Protein AF-A0A024QGY6-F1 (afdb_monomer)

Secondary structure (DSSP, 8-state):
--HHHHHHHHHHHHHT---B-TTT-SBTTS--TT--TTGGGGHHHHHHHTS-HHHHHHHHHTT-

Sequence (64 aa):
MNFEQIMMQQVQSNVDAPVNCRYCGDDVKKPRINSPQDWKKNLNWEIKYHCHTDCHQKHLWERK

Organism: NCBI:txid1462526

Solvent-accessible surface area (backbone atoms only — not comparable to full-atom values): 3959 Å² total; per-residue (Å²): 137,54,72,69,59,53,51,51,53,58,53,54,53,59,75,65,55,78,46,46,12,79,82,81,64,49,47,51,87,51,84,54,100,83,49,56,99,64,57,68,79,51,38,71,57,18,61,74,68,31,29,44,70,65,58,54,50,51,59,57,57,78,73,108

Mean predicted aligned error: 9.25 Å

Foldseek 3Di:
DDPVVVVVVVVVCVVPPFLAAPQPRHGLPDADPPQPPVSVVCSVVCSVNSHRPVSVVVVVVVVD

Structure (mmCIF, N/CA/C/O backbone):
data_AF-A0A024QGY6-F1
#
_entry.id   AF-A0A024QGY6-F1
#
loop_
_atom_site.group_PDB
_atom_site.id
_atom_site.type_symbol
_atom_site.label_atom_id
_atom_site.label_alt_id
_atom_site.label_comp_id
_atom_site.label_asym_id
_atom_site.label_entity_id
_atom_site.label_seq_id
_atom_site.pdbx_PDB_ins_code
_atom_site.Cartn_x
_atom_site.Cartn_y
_atom_site.Cartn_z
_atom_site.occupancy
_atom_site.B_iso_or_equiv
_atom_site.auth_seq_id
_atom_site.auth_comp_id
_atom_site.auth_asym_id
_atom_site.auth_atom_id
_atom_site.pdbx_PDB_model_num
ATOM 1 N N . MET A 1 1 ? -16.010 -3.12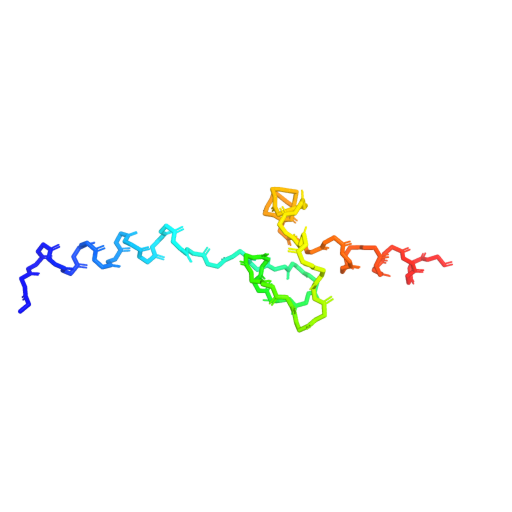7 33.064 1.00 57.53 1 MET A N 1
ATOM 2 C CA . MET A 1 1 ? -16.203 -2.709 31.661 1.00 57.53 1 MET A CA 1
ATOM 3 C C . MET A 1 1 ? -17.688 -2.525 31.443 1.00 57.53 1 MET A C 1
ATOM 5 O O . MET A 1 1 ? -18.429 -3.475 31.650 1.00 57.53 1 MET A O 1
ATOM 9 N N . ASN A 1 2 ? -18.112 -1.298 31.155 1.00 78.81 2 ASN A N 1
ATOM 10 C CA . ASN A 1 2 ? -19.524 -0.948 30.996 1.00 78.81 2 ASN A CA 1
ATOM 11 C C . ASN A 1 2 ? -19.960 -1.139 29.531 1.00 78.81 2 ASN A C 1
ATOM 13 O O . ASN A 1 2 ? -19.126 -1.015 28.636 1.00 78.81 2 ASN A O 1
ATOM 17 N N . PHE A 1 3 ? -21.237 -1.428 29.266 1.00 70.75 3 PHE A N 1
ATOM 18 C CA . PHE A 1 3 ? -21.742 -1.719 27.910 1.00 70.75 3 PHE A CA 1
ATOM 19 C C . PHE A 1 3 ? -21.448 -0.584 26.908 1.00 70.75 3 PHE A C 1
ATOM 21 O O . PHE A 1 3 ? -21.067 -0.832 25.765 1.00 70.75 3 PHE A O 1
ATOM 28 N N . GLU A 1 4 ? -21.505 0.665 27.373 1.00 69.94 4 GLU A N 1
ATOM 29 C CA . GLU A 1 4 ? -21.131 1.850 26.590 1.00 69.94 4 GLU A CA 1
ATOM 30 C C . GLU A 1 4 ? -19.655 1.845 26.160 1.00 69.94 4 GLU A C 1
ATOM 32 O O . GLU A 1 4 ? -19.335 2.235 25.039 1.00 69.94 4 GLU A O 1
ATOM 37 N N . GLN A 1 5 ? -18.749 1.339 27.003 1.00 63.34 5 GLN A N 1
ATOM 38 C CA . GLN A 1 5 ? -17.321 1.232 26.674 1.00 63.34 5 GLN A CA 1
ATOM 39 C C . GLN A 1 5 ? -17.066 0.163 25.601 1.00 63.34 5 GLN A C 1
ATOM 41 O O . GLN A 1 5 ? -16.173 0.328 24.772 1.00 63.34 5 GLN A O 1
ATOM 46 N N . ILE A 1 6 ? -17.865 -0.909 25.589 1.00 68.88 6 ILE A N 1
ATOM 47 C CA . ILE A 1 6 ? -17.779 -1.984 24.588 1.00 68.88 6 ILE A CA 1
ATOM 48 C C . ILE A 1 6 ? -18.278 -1.481 23.227 1.00 68.88 6 ILE A C 1
ATOM 50 O O . ILE A 1 6 ? -17.612 -1.677 22.211 1.00 68.88 6 ILE A O 1
ATOM 54 N N . MET A 1 7 ? -19.409 -0.771 23.210 1.00 65.38 7 MET A N 1
ATOM 55 C CA . MET A 1 7 ? -19.954 -0.143 22.001 1.00 65.38 7 MET A CA 1
ATOM 56 C C . MET A 1 7 ? -18.975 0.870 21.397 1.00 65.38 7 MET A C 1
ATOM 58 O O . MET A 1 7 ? -18.725 0.837 20.194 1.00 65.38 7 MET A O 1
ATOM 62 N N . MET A 1 8 ? -18.354 1.724 22.219 1.00 62.75 8 MET A N 1
ATOM 63 C CA . MET A 1 8 ? -17.340 2.662 21.725 1.00 62.75 8 MET A CA 1
ATOM 64 C C . MET A 1 8 ? -16.133 1.944 21.105 1.00 62.75 8 MET A C 1
ATOM 66 O O . MET A 1 8 ? -15.666 2.362 20.050 1.00 62.75 8 MET A O 1
ATOM 70 N N . GLN A 1 9 ? -15.659 0.835 21.685 1.00 60.47 9 GLN A N 1
ATOM 71 C CA . GLN A 1 9 ? -14.560 0.049 21.102 1.00 60.47 9 GLN A CA 1
ATOM 72 C C . GLN A 1 9 ? -14.921 -0.574 19.745 1.00 60.47 9 GLN A C 1
ATOM 74 O O . GLN A 1 9 ? -14.086 -0.609 18.837 1.00 60.47 9 GLN A O 1
ATOM 79 N N . GLN A 1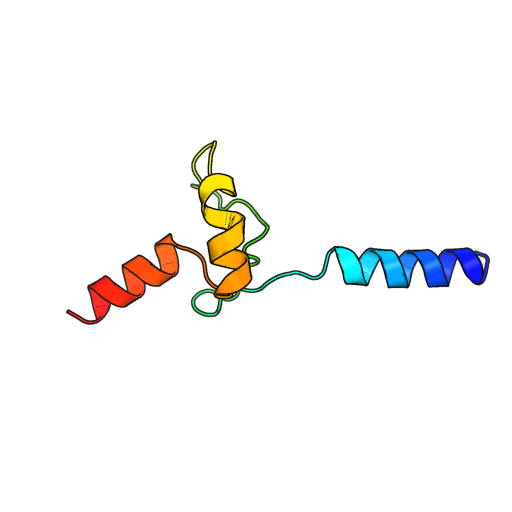 10 ? -16.163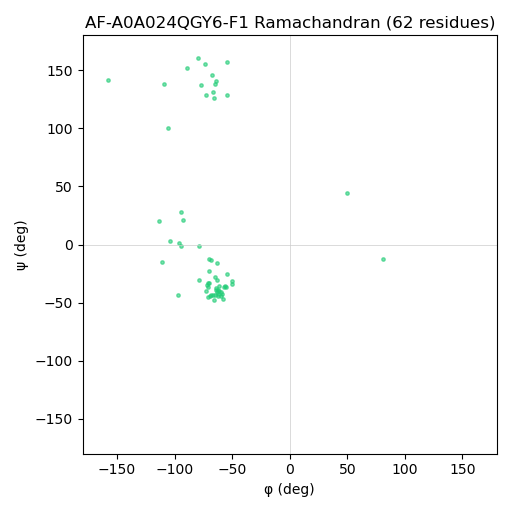 -1.032 19.574 1.00 58.12 10 GLN A N 1
ATOM 80 C CA . GLN A 1 10 ? -16.640 -1.578 18.300 1.00 58.12 10 GLN A CA 1
ATOM 81 C C . GLN A 1 10 ? -16.811 -0.497 17.223 1.00 58.12 10 GLN A C 1
ATOM 83 O O . GLN A 1 10 ? -16.492 -0.734 16.057 1.00 58.12 10 GLN A O 1
ATOM 88 N N . VAL A 1 11 ? -17.262 0.703 17.600 1.00 60.09 11 VAL A N 1
ATOM 89 C CA . VAL A 1 11 ? -17.356 1.846 16.677 1.00 60.09 11 VAL A CA 1
ATOM 90 C C . VAL A 1 11 ? -15.963 2.332 16.273 1.00 60.09 11 VAL A C 1
ATOM 92 O O . VAL A 1 11 ? -15.712 2.520 15.084 1.00 60.09 11 VAL A O 1
ATOM 95 N N . GLN A 1 12 ? -15.027 2.444 17.221 1.00 57.19 12 GLN A N 1
ATOM 96 C CA . GLN A 1 12 ? -13.643 2.839 16.939 1.00 57.19 12 GLN A CA 1
ATOM 97 C C . GLN A 1 12 ? -12.961 1.861 15.966 1.00 57.19 12 GLN A C 1
ATOM 99 O O . GLN A 1 12 ? -12.292 2.281 15.026 1.00 57.19 12 GLN A O 1
ATOM 104 N N . SER A 1 13 ? -13.206 0.556 16.136 1.00 54.50 13 SER A N 1
ATOM 105 C CA . SER A 1 13 ? -12.652 -0.492 15.267 1.00 54.50 13 SER A CA 1
ATOM 106 C C . SER A 1 13 ? -13.162 -0.416 13.819 1.00 54.50 13 SER A C 1
ATOM 108 O O . SER A 1 13 ? -12.454 -0.826 12.903 1.00 54.50 13 SER A O 1
ATOM 110 N N . ASN A 1 14 ? -14.368 0.119 13.590 1.00 55.25 14 ASN A N 1
ATOM 111 C CA . ASN A 1 14 ? -14.929 0.289 12.243 1.00 55.25 14 ASN A CA 1
ATOM 112 C C . ASN A 1 14 ? -14.364 1.512 11.505 1.00 55.25 14 ASN A C 1
ATOM 114 O O . ASN A 1 14 ? -14.253 1.489 10.280 1.00 55.25 14 ASN A O 1
ATOM 118 N N . VAL A 1 15 ? -13.992 2.576 12.223 1.00 57.78 15 VAL A N 1
ATOM 119 C CA . VAL A 1 15 ? -13.413 3.790 11.613 1.00 57.78 15 VAL A CA 1
ATOM 120 C C . VAL A 1 15 ? -11.981 3.530 11.122 1.00 57.78 15 VAL A C 1
ATOM 122 O O . VAL A 1 15 ? -11.590 4.008 10.055 1.00 57.78 15 VAL A O 1
ATOM 125 N N . ASP A 1 16 ? -11.233 2.691 11.840 1.00 64.38 16 ASP A N 1
ATOM 126 C CA . ASP A 1 16 ? -9.872 2.263 11.492 1.00 64.38 16 ASP A CA 1
ATOM 127 C C . ASP A 1 16 ? -9.817 0.963 10.672 1.00 64.38 16 ASP A C 1
ATOM 129 O O . ASP A 1 16 ? -8.776 0.305 10.608 1.00 64.38 16 ASP A O 1
ATOM 133 N N . ALA A 1 17 ? -10.911 0.586 9.999 1.00 72.44 17 ALA A N 1
ATOM 134 C CA . ALA A 1 17 ? -10.914 -0.612 9.167 1.00 72.44 17 ALA A CA 1
ATOM 135 C C . ALA A 1 17 ? -9.765 -0.555 8.129 1.00 72.44 17 ALA A C 1
ATOM 137 O O . ALA A 1 17 ? -9.623 0.462 7.421 1.00 72.44 17 ALA A O 1
ATOM 138 N N . PRO A 1 18 ? -8.928 -1.609 8.044 1.00 79.56 18 PRO A N 1
ATOM 139 C CA . PRO A 1 18 ? -7.821 -1.652 7.101 1.00 79.56 18 PRO A CA 1
ATOM 140 C C . PRO A 1 18 ? -8.374 -1.650 5.679 1.00 79.56 18 PRO A C 1
ATOM 142 O O . PRO A 1 18 ? -9.387 -2.289 5.387 1.00 79.56 18 PRO A O 1
ATOM 145 N N . VAL A 1 19 ? -7.715 -0.919 4.784 1.00 86.06 19 VAL A N 1
ATOM 146 C CA . VAL A 1 19 ? -8.090 -0.910 3.368 1.00 86.06 19 VAL A CA 1
ATOM 147 C C . VAL A 1 19 ? -7.037 -1.719 2.635 1.00 86.06 19 VAL A C 1
ATOM 149 O O . VAL A 1 19 ? -5.939 -1.243 2.384 1.00 86.06 19 VAL A O 1
ATOM 152 N N . ASN A 1 20 ? -7.346 -2.973 2.327 1.00 89.62 20 ASN A N 1
ATOM 153 C CA . ASN A 1 20 ? -6.355 -3.878 1.752 1.00 89.62 20 ASN A CA 1
ATOM 154 C C . ASN A 1 20 ? -6.136 -3.590 0.261 1.00 89.62 20 ASN A C 1
ATOM 156 O O . ASN A 1 20 ? -7.081 -3.394 -0.504 1.00 89.62 20 ASN A O 1
ATOM 160 N N . CYS A 1 21 ? -4.876 -3.604 -0.163 1.00 90.38 21 CYS A N 1
ATOM 161 C CA . CYS A 1 21 ? -4.489 -3.508 -1.560 1.00 90.38 21 CYS A CA 1
ATOM 162 C C . CYS A 1 21 ? -4.805 -4.811 -2.299 1.00 90.38 21 CYS A C 1
ATOM 164 O O . CYS A 1 21 ? -4.342 -5.884 -1.917 1.00 90.38 21 CYS A O 1
ATOM 166 N N . ARG A 1 22 ? -5.511 -4.718 -3.427 1.00 91.88 22 ARG A N 1
ATOM 167 C CA . ARG A 1 22 ? -5.922 -5.870 -4.247 1.00 91.88 22 ARG A CA 1
ATOM 168 C C . ARG A 1 22 ? -4.779 -6.691 -4.859 1.00 91.88 22 ARG A C 1
ATOM 170 O O . ARG A 1 22 ? -5.033 -7.780 -5.355 1.00 91.88 22 ARG A O 1
ATOM 177 N N . TYR A 1 23 ? -3.558 -6.154 -4.900 1.00 89.44 23 TYR A N 1
ATOM 178 C CA . TYR A 1 23 ? -2.407 -6.821 -5.522 1.00 89.44 23 TYR A CA 1
ATOM 179 C C . TYR A 1 23 ? -1.538 -7.567 -4.512 1.00 89.44 23 TYR A C 1
ATOM 181 O O . TYR A 1 23 ? -1.104 -8.679 -4.784 1.00 89.44 23 TYR A O 1
ATOM 189 N N . CYS A 1 24 ? -1.266 -6.958 -3.359 1.00 88.44 24 CYS A N 1
ATOM 190 C CA . CYS A 1 24 ? -0.349 -7.508 -2.361 1.00 88.44 24 CYS A CA 1
ATOM 191 C C . CYS A 1 24 ? -1.046 -7.979 -1.075 1.00 88.44 24 CYS A C 1
ATOM 193 O O . CYS A 1 24 ? -0.418 -8.659 -0.277 1.00 88.44 24 CYS A O 1
ATOM 195 N N . GLY A 1 25 ? -2.307 -7.595 -0.843 1.00 87.25 25 GLY A N 1
ATOM 196 C CA . GLY A 1 25 ? -3.062 -7.905 0.376 1.00 87.25 25 GLY A CA 1
ATOM 197 C C . GLY A 1 25 ? -2.776 -6.999 1.582 1.00 87.25 25 GLY A C 1
ATOM 198 O O . GLY A 1 25 ? -3.554 -7.013 2.531 1.00 87.25 25 GLY A O 1
ATOM 199 N N . ASP A 1 26 ? -1.717 -6.186 1.544 1.00 88.12 26 ASP A N 1
ATOM 200 C CA . ASP A 1 26 ? -1.356 -5.270 2.638 1.00 88.12 26 ASP A CA 1
ATOM 201 C C . ASP A 1 26 ? -2.288 -4.055 2.738 1.00 88.12 26 ASP A C 1
ATOM 203 O O . ASP A 1 26 ? -2.836 -3.588 1.738 1.00 88.12 26 ASP A O 1
ATOM 207 N N . ASP A 1 27 ? -2.381 -3.473 3.933 1.00 88.31 27 ASP A N 1
ATOM 208 C CA . ASP A 1 27 ? -3.133 -2.242 4.195 1.00 88.31 27 ASP A CA 1
ATOM 209 C C . ASP A 1 27 ? -2.519 -1.029 3.466 1.00 88.31 27 ASP A C 1
ATOM 211 O O . ASP A 1 27 ? -1.337 -0.712 3.624 1.00 88.31 27 ASP A O 1
ATOM 215 N N . VAL A 1 28 ? -3.329 -0.319 2.677 1.00 87.12 28 VAL A N 1
ATOM 216 C CA . VAL A 1 28 ? -2.936 0.924 1.989 1.00 87.12 28 VAL A CA 1
ATOM 217 C C . VAL A 1 28 ? -2.740 2.082 2.953 1.00 87.12 28 VAL A C 1
ATOM 219 O O . VAL A 1 28 ? -1.989 3.004 2.658 1.00 87.12 28 VAL A O 1
ATOM 222 N N . LYS A 1 29 ? -3.358 2.032 4.138 1.00 83.19 29 LYS A N 1
ATOM 223 C CA . LYS A 1 29 ? -3.218 3.072 5.163 1.00 83.19 29 LYS A CA 1
ATOM 224 C C . LYS A 1 29 ? -1.918 2.966 5.957 1.00 83.19 29 LYS A C 1
ATOM 226 O O . LYS A 1 29 ? -1.687 3.801 6.832 1.00 83.19 29 LYS A O 1
ATOM 231 N N . LYS A 1 30 ? -1.068 1.973 5.678 1.00 81.94 30 LYS A 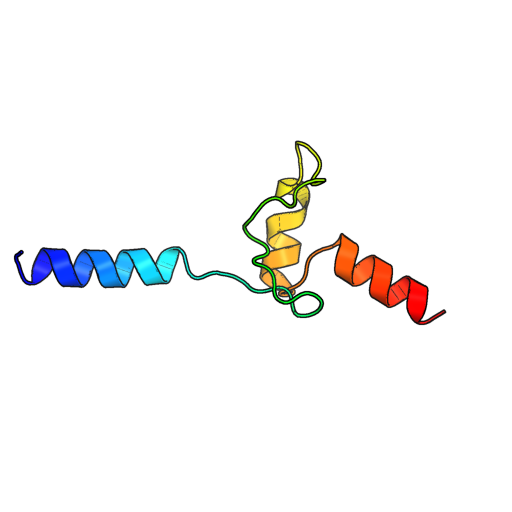N 1
ATOM 2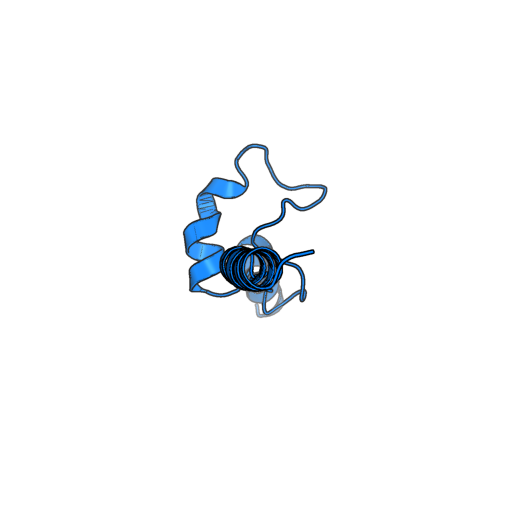32 C CA . LYS A 1 30 ? 0.210 1.786 6.369 1.00 81.94 30 LYS A CA 1
ATOM 233 C C . LYS A 1 30 ? 1.391 2.110 5.454 1.00 81.94 30 LYS A C 1
ATOM 235 O O . LYS A 1 30 ? 1.401 1.686 4.298 1.00 81.94 30 LYS A O 1
ATOM 240 N N . PRO A 1 31 ? 2.416 2.811 5.970 1.00 74.44 31 PRO A N 1
ATOM 241 C CA . PRO A 1 31 ? 3.664 2.970 5.243 1.00 74.44 31 PRO A CA 1
ATOM 242 C C . PRO A 1 31 ? 4.341 1.606 5.077 1.00 74.44 31 PRO A C 1
ATOM 244 O O . PRO A 1 31 ? 4.402 0.810 6.016 1.00 74.44 31 PRO A O 1
ATOM 247 N N . ARG A 1 32 ? 4.885 1.344 3.889 1.00 72.38 32 ARG A N 1
ATOM 248 C CA . ARG A 1 32 ? 5.783 0.209 3.646 1.00 72.38 32 ARG A CA 1
ATOM 249 C C . ARG A 1 32 ? 7.189 0.550 4.144 1.00 72.38 32 ARG A C 1
ATOM 251 O O . ARG A 1 32 ? 7.546 1.719 4.253 1.00 72.38 32 ARG A O 1
ATOM 258 N N . ILE A 1 33 ? 8.018 -0.472 4.369 1.00 66.25 33 ILE A N 1
ATOM 259 C CA . ILE A 1 33 ? 9.427 -0.331 4.798 1.00 66.25 33 ILE A CA 1
ATOM 260 C C . ILE A 1 33 ? 10.231 0.660 3.932 1.00 66.25 33 ILE A C 1
ATOM 262 O O . ILE A 1 33 ? 11.099 1.348 4.452 1.00 66.25 33 ILE A O 1
ATOM 266 N N . ASN A 1 34 ? 9.902 0.781 2.641 1.00 65.50 34 ASN A N 1
ATOM 267 C CA . ASN A 1 34 ? 10.567 1.684 1.694 1.00 65.50 34 ASN A CA 1
ATOM 268 C C . ASN A 1 34 ? 9.654 2.815 1.191 1.00 65.50 34 ASN A C 1
ATOM 270 O O . ASN A 1 34 ? 9.884 3.379 0.122 1.00 65.50 34 ASN A O 1
ATOM 274 N N . SER A 1 35 ? 8.575 3.114 1.913 1.00 63.75 35 SER A N 1
ATOM 275 C CA . SER A 1 35 ? 7.681 4.206 1.548 1.00 63.75 35 SER A CA 1
ATOM 276 C C . SER A 1 35 ? 8.405 5.555 1.695 1.00 63.75 35 SER A C 1
ATOM 278 O O . SER A 1 35 ? 9.006 5.802 2.742 1.00 63.75 35 SER A O 1
ATOM 280 N N . PRO A 1 36 ? 8.343 6.450 0.687 1.00 66.88 36 PRO A N 1
ATOM 281 C CA . PRO A 1 36 ? 8.877 7.805 0.803 1.00 66.88 36 PRO A CA 1
ATOM 282 C C . PRO A 1 36 ? 8.292 8.537 2.016 1.00 66.88 36 PRO A C 1
ATOM 284 O O . PRO A 1 36 ? 7.176 8.233 2.442 1.00 66.88 36 PRO A O 1
ATOM 287 N N . GLN A 1 37 ? 8.987 9.559 2.522 1.00 70.00 37 GLN A N 1
ATOM 288 C CA . GLN A 1 37 ? 8.480 10.416 3.608 1.00 70.00 37 GLN A CA 1
ATOM 289 C C . GLN A 1 37 ? 7.050 10.932 3.311 1.00 70.00 37 GLN A C 1
ATOM 291 O O . GLN A 1 37 ? 6.206 10.985 4.204 1.00 70.00 37 GLN A O 1
ATOM 296 N N . ASP A 1 38 ? 6.757 11.187 2.029 1.00 73.00 38 ASP A N 1
ATOM 297 C CA . ASP A 1 38 ? 5.470 11.657 1.503 1.00 73.00 38 ASP A CA 1
ATOM 298 C C . ASP A 1 38 ? 4.540 10.537 1.000 1.00 73.00 38 ASP A C 1
ATOM 300 O O . ASP A 1 38 ? 3.716 10.756 0.112 1.00 73.00 38 ASP A O 1
ATOM 304 N N . TRP A 1 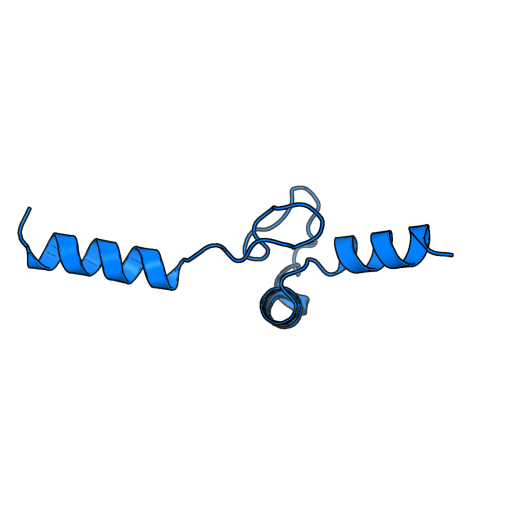39 ? 4.632 9.318 1.535 1.00 71.75 39 TRP A N 1
ATOM 305 C CA . TRP A 1 39 ? 3.801 8.182 1.099 1.00 71.75 39 TRP A CA 1
ATOM 306 C C . TRP A 1 39 ? 2.293 8.459 1.136 1.00 71.75 39 TRP A C 1
ATOM 308 O O . TRP A 1 39 ? 1.535 7.894 0.352 1.00 71.75 39 TRP A O 1
ATOM 318 N N . LYS A 1 40 ? 1.853 9.397 1.983 1.00 78.88 40 LYS A N 1
ATOM 319 C CA . LYS A 1 40 ? 0.453 9.829 2.057 1.00 78.88 40 LYS A CA 1
ATOM 320 C C . LYS A 1 40 ? -0.023 10.630 0.844 1.00 78.88 40 LYS A C 1
ATOM 322 O O . LYS A 1 40 ? -1.228 10.817 0.696 1.00 78.88 40 LYS A O 1
ATOM 327 N N . LYS A 1 41 ? 0.875 11.095 -0.032 1.00 82.56 41 LYS A N 1
ATOM 328 C CA . LYS A 1 41 ? 0.538 11.942 -1.189 1.00 82.56 41 LYS A CA 1
ATOM 329 C C . LYS A 1 41 ? -0.520 11.307 -2.095 1.00 82.56 41 LYS A C 1
ATOM 331 O O . LYS A 1 41 ? -1.396 12.010 -2.591 1.00 82.56 41 LYS A O 1
ATOM 336 N N . ASN A 1 42 ? -0.472 9.985 -2.257 1.00 82.69 42 ASN A N 1
ATOM 337 C CA . ASN A 1 42 ? -1.415 9.237 -3.086 1.00 82.69 42 ASN A CA 1
ATOM 338 C C . ASN A 1 42 ? -2.460 8.467 -2.272 1.00 82.69 42 ASN A C 1
ATOM 340 O O . ASN A 1 42 ? -3.296 7.794 -2.865 1.00 82.69 42 ASN A O 1
ATOM 344 N N . LEU A 1 43 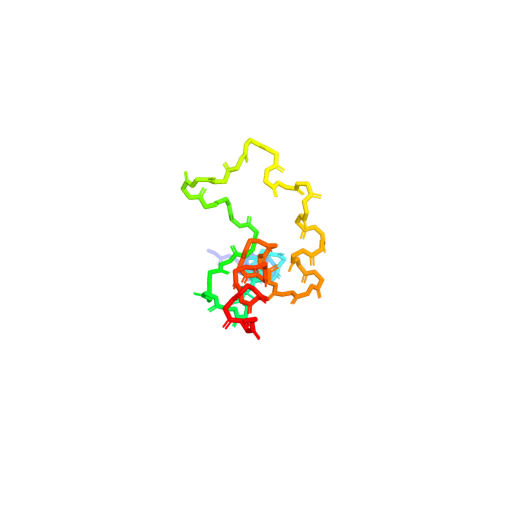? -2.472 8.584 -0.941 1.00 84.12 43 LEU A N 1
ATOM 345 C CA . LEU A 1 43 ? -3.290 7.733 -0.073 1.00 84.12 43 LEU A CA 1
AT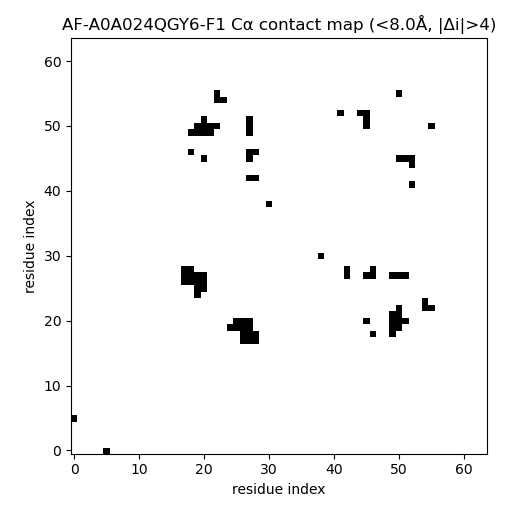OM 346 C C . LEU A 1 43 ? -4.788 7.804 -0.407 1.00 84.12 43 LEU A C 1
ATOM 348 O O . LEU A 1 43 ? -5.472 6.787 -0.407 1.00 84.12 43 LEU A O 1
ATOM 352 N N . ASN A 1 44 ? -5.300 8.980 -0.782 1.00 87.12 44 ASN A N 1
ATOM 353 C CA . ASN A 1 44 ? -6.692 9.126 -1.225 1.00 87.12 44 ASN A CA 1
ATOM 354 C C . ASN A 1 44 ? -6.993 8.315 -2.495 1.00 87.12 44 ASN A C 1
ATOM 356 O O . ASN A 1 44 ? -8.070 7.733 -2.623 1.00 87.12 44 ASN A O 1
ATOM 360 N N . TRP A 1 45 ? -6.049 8.274 -3.437 1.00 89.06 45 TRP A N 1
ATOM 361 C CA . TRP A 1 45 ? -6.160 7.450 -4.637 1.00 89.06 45 TRP A CA 1
ATOM 362 C C . TRP A 1 45 ? -6.062 5.965 -4.271 1.00 89.06 45 TRP A C 1
ATOM 364 O O . TRP A 1 45 ? -6.893 5.175 -4.711 1.00 89.06 45 TRP A O 1
ATOM 374 N N . GLU A 1 46 ? -5.114 5.596 -3.409 1.00 89.25 46 GLU A N 1
ATOM 375 C CA . GLU A 1 46 ? -4.898 4.206 -3.000 1.00 89.25 46 GLU A CA 1
ATOM 376 C C . GLU A 1 46 ? -6.096 3.624 -2.242 1.00 89.25 46 GLU A C 1
ATOM 378 O O . GLU A 1 46 ? -6.496 2.491 -2.507 1.00 89.25 46 GLU A O 1
ATOM 383 N N . ILE A 1 47 ? -6.731 4.424 -1.377 1.00 88.44 47 ILE A N 1
ATOM 384 C CA . ILE A 1 47 ? -7.984 4.070 -0.698 1.00 88.44 47 ILE A CA 1
ATOM 385 C C . ILE A 1 47 ? -9.123 3.941 -1.712 1.00 88.44 47 ILE A C 1
ATOM 387 O O . ILE A 1 47 ? -9.842 2.946 -1.703 1.00 88.44 47 ILE A O 1
ATOM 391 N N . LYS A 1 48 ? -9.281 4.911 -2.625 1.00 90.06 48 LYS A N 1
ATOM 392 C CA . LYS A 1 48 ? -10.356 4.896 -3.632 1.00 90.06 48 LYS A CA 1
ATOM 393 C C . LYS A 1 48 ? -10.293 3.658 -4.530 1.00 90.06 48 LYS A C 1
ATOM 395 O O . LYS A 1 48 ? -11.327 3.063 -4.829 1.00 90.06 48 LYS A O 1
ATOM 400 N N . TYR A 1 49 ? -9.097 3.270 -4.964 1.00 88.25 49 TYR A N 1
ATOM 401 C CA . TYR A 1 49 ? -8.896 2.145 -5.883 1.00 88.25 49 TYR A CA 1
ATOM 402 C C . TYR A 1 49 ? -8.544 0.826 -5.191 1.00 88.25 49 TYR A C 1
ATOM 404 O O . TYR A 1 49 ? -8.380 -0.186 -5.879 1.00 88.25 49 TYR A O 1
ATOM 412 N N . HIS A 1 50 ? -8.479 0.828 -3.855 1.00 90.00 50 HIS A N 1
ATOM 413 C CA . HIS A 1 50 ? -8.096 -0.320 -3.034 1.00 90.00 50 HIS A CA 1
ATOM 414 C C . HIS A 1 50 ? -6.785 -0.949 -3.531 1.00 90.00 50 HIS A C 1
ATOM 416 O O . HIS A 1 50 ? -6.684 -2.161 -3.730 1.00 90.00 50 HIS A O 1
ATOM 422 N N . CYS A 1 51 ? -5.786 -0.118 -3.840 1.00 90.31 51 CYS A N 1
ATOM 423 C CA . CYS A 1 51 ? -4.489 -0.584 -4.320 1.00 90.31 51 CYS A CA 1
ATOM 424 C C . CYS A 1 51 ? -3.381 0.442 -4.100 1.00 90.31 51 CYS A C 1
ATOM 426 O O . CYS A 1 51 ? -3.594 1.627 -4.339 1.00 90.31 51 CYS A O 1
ATOM 428 N N . HIS A 1 52 ? -2.179 -0.011 -3.739 1.00 89.25 52 HIS A N 1
ATOM 429 C CA . HIS A 1 52 ? -1.010 0.866 -3.720 1.00 89.25 52 HIS A CA 1
ATOM 430 C C . HIS A 1 52 ? -0.624 1.304 -5.136 1.00 89.25 52 HIS A C 1
ATOM 432 O O . HIS A 1 52 ? -0.746 0.542 -6.105 1.00 89.25 52 HIS A O 1
ATOM 438 N N . THR A 1 53 ? -0.133 2.534 -5.246 1.00 86.44 53 THR A N 1
ATOM 439 C CA . THR A 1 53 ? 0.247 3.140 -6.527 1.00 86.44 53 THR A CA 1
ATOM 440 C C . THR A 1 53 ? 1.393 2.37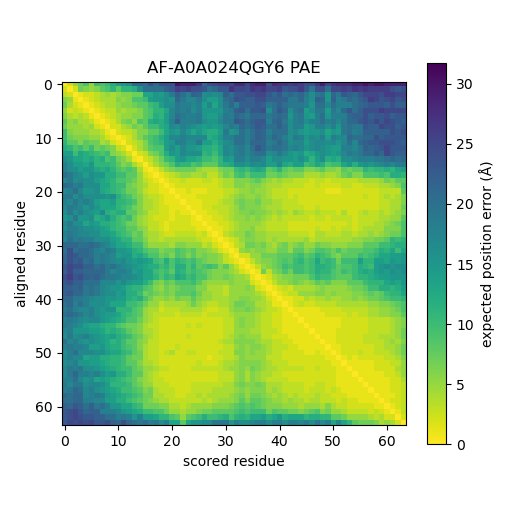2 -7.199 1.00 86.44 53 THR A C 1
ATOM 442 O O . THR A 1 53 ? 1.358 2.125 -8.405 1.00 86.44 53 THR A O 1
ATOM 445 N N . ASP A 1 54 ? 2.377 1.935 -6.412 1.00 85.75 54 ASP A N 1
ATOM 446 C CA . ASP A 1 54 ? 3.533 1.143 -6.850 1.00 85.75 54 ASP A CA 1
ATOM 447 C C . ASP A 1 54 ? 3.129 -0.262 -7.321 1.00 85.75 54 ASP A C 1
ATOM 449 O O . ASP A 1 54 ? 3.558 -0.714 -8.383 1.00 85.75 54 ASP A O 1
ATOM 453 N N . CYS A 1 55 ? 2.243 -0.932 -6.580 1.00 87.94 55 CYS A N 1
ATOM 454 C CA . CYS A 1 55 ? 1.720 -2.249 -6.931 1.00 87.94 55 CYS A CA 1
ATOM 455 C C . CYS A 1 55 ? 0.946 -2.196 -8.250 1.00 87.94 55 CYS A C 1
ATOM 457 O O . CYS A 1 55 ? 1.119 -3.060 -9.112 1.00 87.94 55 CYS A O 1
ATOM 459 N N . HIS A 1 56 ? 0.127 -1.156 -8.436 1.00 89.00 56 HIS A N 1
ATOM 460 C CA . HIS A 1 56 ? -0.573 -0.940 -9.694 1.00 89.00 56 HIS A CA 1
ATOM 461 C C . HIS A 1 56 ? 0.402 -0.716 -10.856 1.00 89.00 56 HIS A C 1
ATOM 463 O O . HIS A 1 56 ? 0.243 -1.326 -11.913 1.00 89.00 56 HIS A O 1
ATOM 469 N N . GLN A 1 57 ? 1.436 0.105 -10.658 1.00 88.06 57 GLN A N 1
ATOM 470 C CA . GLN A 1 57 ? 2.438 0.385 -11.684 1.00 88.06 57 GLN A CA 1
ATOM 471 C C . GLN A 1 57 ? 3.258 -0.856 -12.059 1.00 88.06 57 GLN A C 1
ATOM 473 O O . GLN A 1 57 ? 3.432 -1.124 -13.247 1.00 88.06 57 GLN A O 1
ATOM 478 N N . LYS A 1 58 ? 3.694 -1.652 -11.074 1.00 88.50 58 LYS A N 1
ATOM 479 C CA . LYS A 1 58 ? 4.400 -2.920 -11.303 1.00 88.50 58 LYS A CA 1
ATOM 480 C C . LYS A 1 58 ? 3.555 -3.883 -12.138 1.00 88.50 58 LYS A C 1
ATOM 482 O O . LYS A 1 58 ? 4.022 -4.391 -13.151 1.00 88.50 58 LYS A O 1
ATOM 487 N N . HIS A 1 59 ? 2.283 -4.043 -11.778 1.00 88.44 59 HIS A N 1
ATOM 488 C CA . HIS A 1 59 ? 1.353 -4.881 -12.532 1.00 88.44 59 HIS A CA 1
ATOM 489 C C . HIS A 1 59 ? 1.108 -4.364 -13.964 1.00 88.44 59 HIS A C 1
ATOM 491 O O . HIS A 1 59 ? 0.842 -5.147 -14.870 1.00 88.44 59 HIS A O 1
ATOM 497 N N . LEU A 1 60 ? 1.168 -3.049 -14.208 1.00 88.00 60 LEU A N 1
ATOM 498 C CA . LEU A 1 60 ? 1.094 -2.500 -15.570 1.00 88.00 60 LEU A CA 1
ATOM 499 C C . LEU A 1 60 ? 2.362 -2.778 -16.387 1.00 88.00 60 LEU A C 1
ATOM 501 O O . LEU A 1 60 ? 2.264 -2.945 -17.600 1.00 88.00 60 LEU A O 1
ATOM 505 N N . TRP A 1 61 ? 3.532 -2.808 -15.746 1.00 88.12 61 TRP A N 1
ATOM 506 C CA . TRP A 1 61 ? 4.806 -3.100 -16.406 1.00 88.12 61 TRP A CA 1
ATOM 507 C C . TRP A 1 61 ? 4.933 -4.576 -16.780 1.00 88.12 61 TRP A C 1
ATOM 509 O O . TRP A 1 61 ? 5.367 -4.869 -17.882 1.00 88.12 61 TRP A O 1
ATOM 519 N N . GLU A 1 62 ? 4.481 -5.490 -15.919 1.00 84.62 62 GLU A N 1
ATOM 520 C CA . GLU A 1 62 ? 4.488 -6.942 -16.180 1.00 84.62 62 GLU A CA 1
ATOM 521 C C . GLU A 1 62 ? 3.505 -7.380 -17.282 1.00 84.62 62 GLU A C 1
ATOM 523 O O . GLU A 1 62 ? 3.566 -8.511 -17.756 1.00 84.62 62 GLU A O 1
ATOM 528 N N . ARG A 1 63 ? 2.578 -6.503 -17.692 1.00 72.12 63 ARG A N 1
ATOM 529 C CA . ARG A 1 63 ? 1.616 -6.764 -18.778 1.00 72.12 63 ARG A CA 1
ATOM 530 C C . ARG A 1 63 ? 2.065 -6.253 -20.150 1.00 72.12 63 ARG A C 1
ATOM 532 O O . ARG A 1 63 ? 1.294 -6.392 -21.100 1.00 72.12 63 ARG A O 1
ATOM 539 N N . LYS A 1 64 ? 3.235 -5.622 -20.242 1.00 56.78 64 LYS A N 1
ATOM 540 C CA . LYS A 1 64 ? 3.851 -5.182 -21.500 1.00 56.78 64 LYS A CA 1
ATOM 541 C C . LYS A 1 64 ? 4.936 -6.156 -21.925 1.00 56.78 64 LYS A C 1
ATOM 543 O O . LYS A 1 64 ? 5.056 -6.338 -23.153 1.00 56.78 64 LYS A O 1
#

pLDDT: mean 77.6, std 11.84, range [54.5, 91.88]

Radius of gyration: 15.78 Å; Cα contacts (8 Å, |Δi|>4): 43; chains: 1; bounding box: 32×20×53 Å